Protein AF-A0A8C9ZZG0-F1 (afdb_monomer_lite)

Structure (mmCIF, N/CA/C/O backbone):
data_AF-A0A8C9ZZG0-F1
#
_entry.id   AF-A0A8C9ZZG0-F1
#
loop_
_atom_site.group_PDB
_atom_site.id
_atom_site.type_symbol
_atom_site.label_atom_id
_atom_site.label_alt_id
_atom_site.label_comp_id
_atom_site.label_asym_id
_atom_site.label_entity_id
_atom_site.label_seq_id
_atom_site.pdbx_PDB_ins_code
_atom_site.Cartn_x
_atom_site.Cartn_y
_atom_site.Cartn_z
_atom_site.occupancy
_atom_site.B_iso_or_equiv
_atom_site.auth_seq_id
_atom_site.auth_comp_id
_atom_site.auth_asym_id
_atom_site.auth_atom_id
_atom_site.pdbx_PDB_model_num
ATOM 1 N N . MET A 1 1 ? -4.599 16.535 10.130 1.00 63.44 1 MET A N 1
ATOM 2 C CA . MET A 1 1 ? -4.108 15.410 9.306 1.00 63.44 1 MET A CA 1
ATOM 3 C C . MET A 1 1 ? -4.195 14.112 10.086 1.00 63.44 1 MET A C 1
ATOM 5 O O . MET A 1 1 ? -5.016 13.303 9.689 1.00 63.44 1 MET A O 1
ATOM 9 N N . VAL A 1 2 ? -3.494 13.980 11.221 1.00 76.94 2 VAL A N 1
ATOM 10 C CA . VAL A 1 2 ? -3.569 12.803 12.119 1.00 76.94 2 VAL A CA 1
ATOM 11 C C . VAL A 1 2 ? -5.015 12.425 12.455 1.00 76.94 2 VAL A C 1
ATOM 13 O O . VAL A 1 2 ? -5.484 11.395 12.011 1.00 76.94 2 VAL A O 1
ATOM 16 N N . GLU A 1 3 ? -5.785 13.322 13.083 1.00 81.56 3 GLU A N 1
ATOM 17 C CA . GLU A 1 3 ? -7.168 13.015 13.499 1.00 81.56 3 GLU A CA 1
ATOM 18 C C . GLU A 1 3 ? -8.088 12.545 12.355 1.00 81.56 3 GLU A C 1
ATOM 20 O O . GLU A 1 3 ? -8.919 11.659 12.543 1.00 81.56 3 GLU A O 1
ATOM 25 N N . TRP A 1 4 ? -7.953 13.135 11.162 1.00 84.25 4 TRP A N 1
ATOM 26 C CA . TRP A 1 4 ? -8.734 12.718 9.995 1.00 84.25 4 TRP A CA 1
ATOM 27 C C . TRP A 1 4 ? -8.345 11.308 9.547 1.00 84.25 4 TRP A C 1
ATOM 29 O O . TRP A 1 4 ? -9.224 10.485 9.296 1.00 84.25 4 TRP A O 1
ATOM 39 N N . TRP A 1 5 ? -7.042 11.034 9.491 1.00 82.50 5 TRP A N 1
ATOM 40 C CA . TRP A 1 5 ? -6.493 9.743 9.100 1.00 82.50 5 TRP A CA 1
ATOM 41 C C . TRP A 1 5 ? -6.887 8.641 10.083 1.00 82.50 5 TRP A C 1
ATOM 43 O O . TRP A 1 5 ? -7.453 7.632 9.665 1.00 82.50 5 TRP A O 1
ATOM 53 N N . THR A 1 6 ? -6.714 8.884 11.387 1.00 83.38 6 THR A N 1
ATOM 54 C CA . THR A 1 6 ? -7.109 7.953 12.450 1.00 83.38 6 THR A CA 1
ATOM 55 C C . THR A 1 6 ? -8.595 7.601 12.341 1.00 83.38 6 THR A C 1
ATOM 57 O O . THR A 1 6 ? -8.949 6.428 12.252 1.00 83.38 6 THR A O 1
ATOM 60 N N . LYS A 1 7 ? -9.480 8.606 12.243 1.00 87.06 7 LYS A N 1
ATOM 61 C CA . LYS A 1 7 ? -10.935 8.383 12.149 1.00 87.06 7 LYS A CA 1
ATOM 62 C C . LYS A 1 7 ? -11.337 7.635 10.879 1.00 87.06 7 LYS A C 1
ATOM 64 O O . LYS A 1 7 ? -12.199 6.761 10.929 1.00 87.06 7 LYS A O 1
ATOM 69 N N . ALA A 1 8 ? -10.739 7.971 9.736 1.00 86.00 8 ALA A N 1
ATOM 70 C CA . ALA A 1 8 ? -11.020 7.283 8.479 1.00 86.00 8 ALA A CA 1
ATOM 71 C C . ALA A 1 8 ? -10.602 5.806 8.547 1.00 86.00 8 ALA A C 1
ATOM 73 O O . ALA A 1 8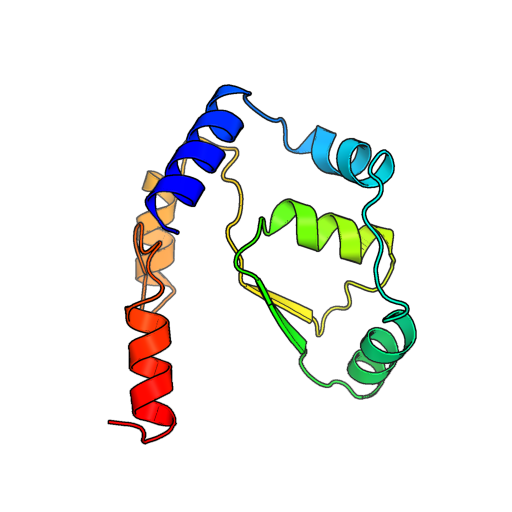 ? -11.369 4.929 8.153 1.00 86.00 8 ALA A O 1
ATOM 74 N N . HIS A 1 9 ? -9.424 5.520 9.103 1.00 84.62 9 HIS A N 1
ATOM 75 C CA . HIS A 1 9 ? -8.933 4.158 9.290 1.00 84.62 9 HIS A CA 1
ATOM 76 C C . HIS A 1 9 ? -9.773 3.349 10.278 1.00 84.62 9 HIS A C 1
ATOM 78 O O . HIS A 1 9 ? -10.117 2.207 9.978 1.00 84.62 9 HIS A O 1
ATOM 84 N N . GLU A 1 10 ? -10.177 3.932 11.406 1.00 86.31 10 GLU A N 1
ATOM 85 C CA . GLU A 1 10 ? -11.077 3.275 12.361 1.00 86.31 10 GLU A CA 1
ATOM 86 C C . GLU A 1 10 ? -12.394 2.854 11.699 1.00 86.31 10 GLU A C 1
ATOM 88 O O . GLU A 1 10 ? -12.861 1.731 11.898 1.00 86.31 10 GLU A O 1
ATOM 93 N N . LEU A 1 11 ? -12.971 3.719 10.859 1.00 89.19 11 LEU A N 1
ATOM 94 C CA . LEU A 1 11 ? -14.185 3.404 10.106 1.00 89.19 11 LEU A CA 1
ATOM 95 C C . LEU A 1 11 ? -13.972 2.257 9.110 1.00 89.19 11 LEU A C 1
ATOM 97 O O . LEU A 1 11 ? -14.843 1.393 9.003 1.00 89.19 11 LEU A O 1
ATOM 101 N N . LEU A 1 12 ? -12.832 2.216 8.412 1.00 85.94 12 LEU A N 1
ATOM 102 C CA . LEU A 1 12 ? -12.488 1.122 7.494 1.00 85.94 12 LEU A CA 1
ATOM 103 C C . LEU A 1 12 ? -12.333 -0.214 8.233 1.00 85.94 12 LEU A C 1
ATOM 105 O O . LEU A 1 12 ? -12.875 -1.225 7.784 1.00 85.94 12 LEU A O 1
ATOM 109 N N . VAL A 1 13 ? -11.667 -0.219 9.392 1.00 85.75 13 VAL A N 1
ATOM 110 C CA . VAL A 1 13 ? -11.513 -1.417 10.236 1.00 85.75 13 VAL A CA 1
ATOM 111 C C . VAL A 1 13 ? -12.876 -1.928 10.707 1.00 85.75 13 VAL A C 1
ATOM 113 O O . VAL A 1 13 ? -13.140 -3.130 10.652 1.00 85.75 13 VAL A O 1
ATOM 116 N N . GLN A 1 14 ? -13.788 -1.032 11.096 1.00 87.12 14 GLN A N 1
ATOM 117 C CA . GLN A 1 14 ? -15.152 -1.402 11.497 1.00 87.12 14 GLN A CA 1
ATOM 118 C C . GLN A 1 14 ? -15.941 -2.107 10.384 1.00 87.12 14 GLN A C 1
ATOM 120 O O . GLN A 1 14 ? -16.795 -2.939 10.692 1.00 87.12 14 GLN A O 1
ATOM 125 N N . GLN A 1 15 ? -15.646 -1.825 9.109 1.00 88.69 15 GLN A N 1
ATOM 126 C CA . GLN A 1 15 ? -16.295 -2.509 7.983 1.00 88.69 15 GLN A CA 1
ATOM 127 C C . GLN A 1 15 ? -15.803 -3.948 7.782 1.00 88.69 15 GLN A C 1
ATOM 129 O O . GLN A 1 15 ? -16.413 -4.682 7.007 1.00 88.69 15 GLN A O 1
ATOM 134 N N . LYS A 1 16 ? -14.727 -4.371 8.466 1.00 86.75 16 LYS A N 1
ATOM 135 C CA . LYS A 1 16 ? -14.139 -5.719 8.355 1.00 86.75 16 LYS A CA 1
ATOM 136 C C . LYS A 1 16 ? -13.883 -6.117 6.898 1.00 86.75 16 LYS A C 1
ATOM 138 O O . LYS A 1 16 ? -14.305 -7.182 6.439 1.00 86.75 16 LYS A O 1
ATOM 143 N N . ILE A 1 17 ? -13.219 -5.224 6.164 1.00 87.88 17 ILE A N 1
ATOM 144 C CA . ILE A 1 17 ? -12.877 -5.426 4.753 1.00 87.88 17 ILE A CA 1
ATOM 145 C C . ILE A 1 17 ? -12.071 -6.719 4.619 1.00 87.88 17 ILE A C 1
ATOM 147 O O . ILE A 1 17 ? -11.069 -6.915 5.304 1.00 87.88 17 ILE A O 1
ATOM 151 N N . ARG A 1 18 ? -12.508 -7.611 3.726 1.00 89.50 18 ARG A N 1
ATOM 152 C CA . ARG A 1 18 ? -11.803 -8.868 3.465 1.00 89.50 18 ARG A CA 1
ATOM 153 C C . ARG A 1 18 ? -10.749 -8.662 2.381 1.00 89.50 18 ARG A C 1
ATOM 155 O O . ARG A 1 18 ? -11.046 -8.089 1.333 1.00 89.50 18 ARG A O 1
ATOM 162 N N . LYS A 1 19 ? -9.537 -9.171 2.615 1.00 90.06 19 LYS A N 1
ATOM 163 C CA . LYS A 1 19 ? -8.398 -9.031 1.693 1.00 90.06 19 LYS A CA 1
ATOM 164 C C . LYS A 1 19 ? -8.682 -9.579 0.291 1.00 90.06 19 LYS A C 1
ATOM 166 O O . LYS A 1 19 ? -8.252 -8.997 -0.698 1.00 90.06 19 LYS A O 1
ATOM 171 N N . ASP A 1 20 ? -9.425 -10.679 0.202 1.00 91.81 20 ASP A N 1
ATOM 172 C CA . ASP A 1 20 ? -9.781 -11.335 -1.062 1.00 91.81 20 ASP A CA 1
ATOM 173 C C . ASP A 1 20 ? -10.693 -10.484 -1.959 1.00 91.81 20 ASP A C 1
ATOM 175 O O . ASP A 1 20 ? -10.770 -10.729 -3.159 1.00 91.81 20 ASP A O 1
ATOM 179 N N . LEU A 1 21 ? -11.354 -9.465 -1.403 1.00 93.31 21 LEU A N 1
ATOM 180 C CA . LEU A 1 21 ? -12.209 -8.554 -2.160 1.00 93.31 21 LEU A CA 1
ATOM 181 C C . LEU A 1 21 ? -11.450 -7.377 -2.781 1.00 93.31 21 LEU A C 1
ATOM 183 O O . LEU A 1 21 ? -12.006 -6.711 -3.651 1.00 93.31 21 LEU A O 1
ATOM 187 N N . LEU A 1 22 ? -10.208 -7.104 -2.366 1.00 93.81 22 LEU A N 1
ATOM 188 C CA . LEU A 1 22 ? -9.492 -5.896 -2.791 1.00 93.81 22 LEU A CA 1
ATOM 189 C C . LEU A 1 22 ? -9.295 -5.822 -4.306 1.00 93.81 22 LEU A C 1
ATOM 191 O O . LEU A 1 22 ? -9.507 -4.763 -4.889 1.00 93.81 22 LEU A O 1
ATOM 195 N N . ALA A 1 23 ? -8.957 -6.946 -4.942 1.00 95.62 23 ALA A N 1
ATOM 196 C CA . ALA A 1 23 ? -8.777 -7.006 -6.390 1.00 95.62 23 ALA A CA 1
ATOM 197 C C . ALA A 1 23 ? -10.055 -6.596 -7.138 1.00 95.62 23 ALA A C 1
ATOM 199 O O . ALA A 1 23 ? -10.011 -5.762 -8.040 1.00 95.62 23 ALA A O 1
ATOM 200 N N . MET A 1 24 ? -11.205 -7.124 -6.709 1.00 96.56 24 MET A N 1
ATOM 201 C CA . MET A 1 24 ? -12.509 -6.785 -7.282 1.00 96.56 24 MET A CA 1
ATOM 202 C C . MET A 1 24 ? -12.859 -5.310 -7.046 1.00 96.56 24 MET A C 1
ATOM 204 O O . MET A 1 24 ? -13.249 -4.622 -7.980 1.00 96.56 24 MET A O 1
ATOM 208 N N . VAL A 1 25 ? -12.659 -4.800 -5.826 1.00 94.19 25 VAL A N 1
ATOM 209 C CA . VAL A 1 25 ? -12.942 -3.394 -5.487 1.00 94.19 25 VAL A CA 1
ATOM 210 C C . VAL A 1 25 ? -12.101 -2.432 -6.325 1.00 94.19 25 VAL A C 1
ATOM 212 O O . VAL A 1 25 ? -12.617 -1.426 -6.802 1.00 94.19 25 VAL A O 1
ATOM 215 N N . VAL A 1 26 ? -10.816 -2.732 -6.526 1.00 95.69 26 VAL A N 1
ATOM 216 C CA . VAL A 1 26 ? -9.937 -1.919 -7.377 1.00 95.69 26 VAL A CA 1
ATOM 217 C C . VAL A 1 26 ? -10.396 -1.966 -8.831 1.00 95.69 26 VAL A C 1
ATOM 219 O O . VAL A 1 26 ? -10.485 -0.916 -9.465 1.00 95.69 26 VAL A O 1
ATOM 222 N N . GLN A 1 27 ? -10.751 -3.150 -9.329 1.00 95.19 27 GLN A N 1
ATOM 223 C CA . GLN A 1 27 ? -11.231 -3.336 -10.696 1.00 95.19 27 GLN A CA 1
ATOM 224 C C . GLN A 1 27 ? -12.538 -2.574 -10.978 1.00 95.19 27 GLN A C 1
ATOM 226 O O . GLN A 1 27 ? -12.730 -2.074 -12.083 1.00 95.19 27 GLN A O 1
ATOM 231 N N . GLU A 1 28 ? -13.437 -2.491 -9.995 1.00 96.00 28 GLU A N 1
ATOM 232 C CA . GLU A 1 28 ? -14.717 -1.773 -10.093 1.00 96.00 28 GLU A CA 1
ATOM 233 C C . GLU A 1 28 ? -14.595 -0.263 -9.820 1.00 96.00 28 GLU A C 1
ATOM 235 O O . GLU A 1 28 ? -15.578 0.468 -9.949 1.00 96.00 28 GLU A O 1
ATOM 240 N N . SER A 1 29 ? -13.410 0.220 -9.436 1.00 95.25 29 SER A N 1
ATOM 241 C CA . SER A 1 29 ? -13.172 1.630 -9.120 1.00 95.25 29 SER A CA 1
ATOM 242 C C . SER A 1 29 ? -12.759 2.461 -10.338 1.00 95.25 29 SER A C 1
ATOM 244 O O . SER A 1 29 ? -12.240 1.947 -11.324 1.00 95.25 29 SER A O 1
ATOM 246 N N . ASP A 1 30 ? -12.876 3.786 -10.217 1.00 93.50 30 ASP A N 1
ATOM 247 C CA . ASP A 1 30 ? -12.364 4.745 -11.207 1.00 93.50 30 ASP A CA 1
ATOM 248 C C . ASP A 1 30 ? -10.856 5.048 -11.036 1.00 93.50 30 ASP A C 1
ATOM 250 O O . ASP A 1 30 ? -10.353 6.072 -11.509 1.00 93.50 30 ASP A O 1
ATOM 254 N N . ALA A 1 31 ? -10.106 4.213 -10.306 1.00 90.56 31 ALA A N 1
ATOM 255 C CA . ALA A 1 31 ? -8.681 4.436 -10.082 1.00 90.56 31 ALA A CA 1
ATOM 256 C C . ALA A 1 31 ? -7.891 4.298 -11.396 1.00 90.56 31 ALA A C 1
ATOM 258 O O . ALA A 1 31 ? -7.942 3.275 -12.074 1.00 90.56 31 ALA A O 1
ATOM 259 N N . MET A 1 32 ? -7.110 5.325 -11.747 1.00 84.94 32 MET A N 1
ATOM 260 C CA . MET A 1 32 ? -6.337 5.352 -12.992 1.00 84.94 32 MET A CA 1
ATOM 261 C C . MET A 1 32 ? -4.909 5.854 -12.771 1.00 84.94 32 MET A C 1
ATOM 263 O O . MET A 1 32 ? -4.674 6.847 -12.077 1.00 84.94 32 MET A O 1
ATOM 267 N N . LEU A 1 33 ? -3.940 5.215 -13.435 1.00 88.56 33 LEU A N 1
ATOM 268 C CA . LEU A 1 33 ? -2.578 5.737 -13.540 1.00 88.56 33 LEU A CA 1
ATOM 269 C C . LEU A 1 33 ? -2.501 6.821 -14.619 1.00 88.56 33 LEU A C 1
ATOM 271 O O . LEU A 1 33 ? -3.045 6.683 -15.714 1.00 88.56 33 LEU A O 1
ATOM 275 N N . ARG A 1 34 ? -1.750 7.890 -14.347 1.00 87.56 34 ARG A N 1
ATOM 276 C CA . ARG A 1 34 ? -1.533 8.993 -15.298 1.00 87.56 34 ARG A CA 1
ATOM 277 C C . ARG A 1 34 ? -0.514 8.627 -16.380 1.00 87.56 34 ARG A C 1
ATOM 279 O O . ARG A 1 34 ? 0.597 9.138 -16.349 1.00 87.56 34 ARG A O 1
ATOM 286 N N . GLY A 1 35 ? -0.850 7.726 -17.303 1.00 82.06 35 GLY A N 1
ATOM 287 C CA . GLY A 1 35 ? 0.007 7.392 -18.455 1.00 82.06 35 GLY A CA 1
ATOM 288 C C . GLY A 1 35 ? 1.452 7.015 -18.091 1.00 82.06 35 GLY A C 1
ATOM 289 O O . GLY A 1 35 ? 2.365 7.255 -18.874 1.00 82.06 35 GLY A O 1
ATOM 290 N N . LEU A 1 36 ? 1.674 6.475 -16.886 1.00 87.00 36 LEU A N 1
ATOM 291 C CA . LEU A 1 36 ? 3.012 6.266 -16.323 1.00 87.00 36 LEU A CA 1
ATOM 292 C C . LEU A 1 36 ? 3.674 4.961 -16.779 1.00 87.00 36 LEU A C 1
ATOM 294 O O . LEU A 1 36 ? 4.823 4.739 -16.422 1.00 87.00 36 LEU A O 1
ATOM 298 N N . GLN A 1 37 ? 2.997 4.111 -17.558 1.00 90.88 37 GLN A N 1
ATOM 299 C CA . GLN A 1 37 ? 3.525 2.805 -17.987 1.00 90.88 37 GLN A CA 1
ATOM 300 C C . GLN A 1 37 ? 4.940 2.906 -18.568 1.00 90.88 37 GLN A C 1
ATOM 302 O O . GLN A 1 37 ? 5.845 2.247 -18.068 1.00 90.88 37 GLN A O 1
ATOM 307 N N . LEU A 1 38 ? 5.162 3.847 -19.493 1.00 93.44 38 LEU A N 1
ATOM 308 C CA . LEU A 1 38 ? 6.481 4.070 -20.091 1.00 93.44 38 LEU A CA 1
ATOM 309 C C . LEU A 1 38 ? 7.571 4.371 -19.047 1.00 93.44 38 LEU A C 1
ATOM 311 O O . LEU A 1 38 ? 8.699 3.919 -19.196 1.00 93.44 38 LEU A O 1
ATOM 315 N N . LEU A 1 39 ? 7.248 5.124 -17.990 1.00 94.56 39 LEU A N 1
ATOM 316 C CA . LEU A 1 39 ? 8.199 5.419 -16.917 1.00 94.56 39 LEU A CA 1
ATOM 317 C C . LEU A 1 39 ? 8.554 4.150 -16.133 1.00 94.56 39 LEU A C 1
ATOM 319 O O . LEU A 1 39 ? 9.731 3.903 -15.890 1.00 94.56 39 LEU A O 1
ATOM 323 N N . PHE A 1 40 ? 7.557 3.359 -15.733 1.00 96.94 40 PHE A N 1
ATOM 324 C CA . PHE A 1 40 ? 7.783 2.129 -14.970 1.00 96.94 40 PHE A CA 1
ATOM 325 C C . PHE A 1 40 ? 8.614 1.119 -15.761 1.00 96.94 40 PHE A C 1
ATOM 327 O O . PHE A 1 40 ? 9.588 0.585 -15.227 1.00 96.94 40 PHE A O 1
ATOM 334 N N . ASP A 1 41 ? 8.264 0.910 -17.030 1.00 96.06 41 ASP A N 1
ATOM 335 C CA . ASP A 1 41 ? 8.955 -0.0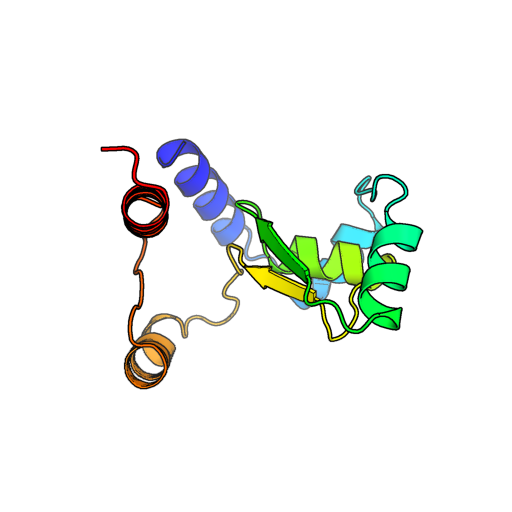30 -17.911 1.00 96.06 41 ASP A CA 1
ATOM 336 C C . ASP A 1 41 ? 10.402 0.407 -18.142 1.00 96.06 41 ASP A C 1
ATOM 338 O O . ASP A 1 41 ? 11.324 -0.381 -17.951 1.00 96.06 41 ASP A O 1
ATOM 342 N N . HIS A 1 42 ? 10.627 1.692 -18.426 1.00 97.69 42 HIS A N 1
ATOM 343 C CA . HIS A 1 42 ? 11.971 2.214 -18.651 1.00 97.69 42 HIS A CA 1
ATOM 344 C C . HIS A 1 42 ? 12.863 2.095 -17.405 1.00 97.69 42 HIS A C 1
ATOM 346 O O . HIS A 1 42 ? 14.020 1.685 -17.493 1.00 97.69 42 HIS A O 1
ATOM 352 N N . LEU A 1 43 ? 12.335 2.404 -16.216 1.00 98.00 43 LEU A N 1
ATOM 353 C CA . LEU A 1 43 ? 13.084 2.221 -14.969 1.00 98.00 43 LEU A CA 1
ATOM 354 C C . LEU A 1 43 ? 13.431 0.745 -14.737 1.00 98.00 43 LEU A C 1
ATOM 356 O O . LEU A 1 43 ? 14.537 0.444 -14.288 1.00 98.00 43 LEU A O 1
ATOM 360 N N . TYR A 1 44 ? 12.514 -0.171 -15.057 1.00 97.94 44 TYR A N 1
ATOM 361 C CA . TYR A 1 44 ? 12.751 -1.604 -14.922 1.00 97.94 44 TYR A CA 1
ATOM 362 C C . TYR A 1 44 ? 13.804 -2.123 -15.910 1.00 97.94 44 TYR A C 1
ATOM 364 O O . TYR A 1 44 ? 14.754 -2.783 -15.486 1.00 97.94 44 TYR A O 1
ATOM 372 N N . GLU A 1 45 ? 13.705 -1.762 -17.192 1.00 98.00 45 GLU A N 1
ATOM 373 C CA . GLU A 1 45 ? 14.667 -2.126 -18.246 1.00 98.00 45 GLU A CA 1
ATOM 374 C C . GLU A 1 45 ? 16.095 -1.687 -17.904 1.00 98.00 45 GLU A C 1
ATOM 376 O O . GLU A 1 45 ? 17.060 -2.415 -18.141 1.00 98.00 45 GLU A O 1
ATOM 381 N N . HIS A 1 46 ? 16.234 -0.516 -17.284 1.00 98.19 46 HIS A N 1
ATOM 382 C CA . HIS A 1 46 ? 17.521 0.026 -16.857 1.00 98.19 46 HIS A CA 1
ATOM 383 C C . HIS A 1 46 ? 17.946 -0.411 -15.449 1.00 98.19 46 HIS A C 1
ATOM 385 O O 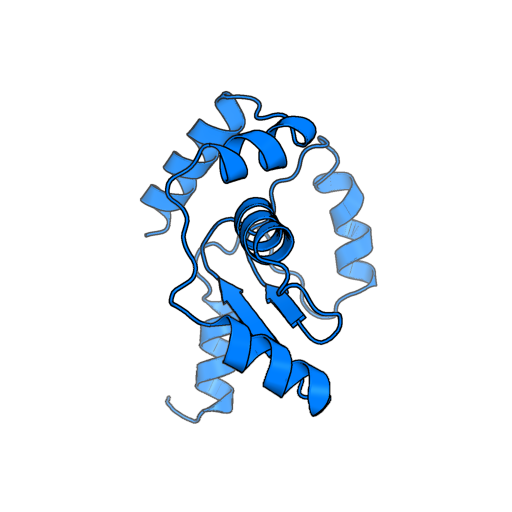. HIS A 1 46 ? 18.957 0.074 -14.940 1.00 98.19 46 HIS A O 1
ATOM 391 N N . SER A 1 47 ? 17.216 -1.339 -14.819 1.00 96.62 47 SER A N 1
ATOM 392 C CA . SER A 1 47 ? 17.490 -1.828 -13.460 1.00 96.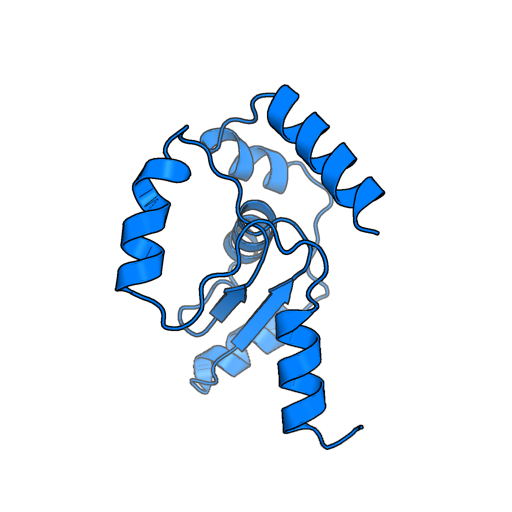62 47 SER A CA 1
ATOM 393 C C . SER A 1 47 ? 17.587 -0.702 -12.418 1.00 96.62 47 SER A C 1
ATOM 395 O O . SER A 1 47 ? 18.355 -0.794 -11.459 1.00 96.62 47 SER A O 1
ATOM 397 N N . ILE A 1 48 ? 16.814 0.375 -12.597 1.00 97.75 48 ILE A N 1
ATOM 398 C CA . ILE A 1 48 ? 16.775 1.525 -11.690 1.00 97.75 48 ILE A CA 1
ATOM 399 C C . ILE A 1 48 ? 15.782 1.225 -10.558 1.00 97.75 48 ILE A C 1
ATOM 401 O O . ILE A 1 48 ? 14.607 0.981 -10.839 1.00 97.75 48 ILE A O 1
ATOM 405 N N . PRO A 1 49 ? 16.197 1.262 -9.278 1.00 96.50 49 PRO A N 1
ATOM 406 C CA . PRO A 1 49 ? 15.274 1.107 -8.157 1.00 96.50 49 PRO A CA 1
ATOM 407 C C . PRO A 1 49 ? 14.228 2.228 -8.131 1.00 96.50 49 PRO A C 1
ATOM 409 O O . PRO A 1 49 ? 14.579 3.408 -8.175 1.00 96.50 49 PRO A O 1
ATOM 412 N N . LEU A 1 50 ? 12.950 1.866 -8.011 1.00 96.00 50 LEU A N 1
ATOM 413 C CA . LEU A 1 50 ? 11.848 2.814 -7.851 1.00 96.00 50 LEU A CA 1
ATOM 414 C C . LEU A 1 50 ? 11.234 2.657 -6.460 1.00 96.00 50 LEU A C 1
ATOM 416 O O . LEU A 1 50 ? 10.695 1.603 -6.136 1.00 96.00 50 LEU A O 1
ATOM 420 N N . LEU A 1 51 ? 11.274 3.718 -5.653 1.00 94.88 51 LEU A N 1
ATOM 421 C CA . LEU A 1 51 ? 10.569 3.784 -4.375 1.00 94.88 51 LEU A CA 1
ATOM 422 C C . LEU A 1 51 ? 9.302 4.631 -4.526 1.00 94.88 51 LEU A C 1
ATOM 424 O O . LEU A 1 51 ? 9.377 5.829 -4.794 1.00 94.88 51 LEU A O 1
ATOM 428 N N . ILE A 1 52 ? 8.141 4.018 -4.316 1.00 94.19 52 ILE A N 1
ATOM 429 C CA . ILE A 1 52 ? 6.862 4.713 -4.177 1.00 94.19 52 ILE A CA 1
ATOM 430 C C . ILE A 1 52 ? 6.613 4.922 -2.688 1.00 94.19 52 ILE A C 1
ATOM 432 O O . ILE A 1 52 ? 6.318 3.971 -1.967 1.00 94.19 52 ILE A O 1
ATOM 436 N N . PHE A 1 53 ? 6.712 6.167 -2.232 1.00 91.69 53 PHE A N 1
ATOM 437 C CA . PHE A 1 53 ? 6.405 6.533 -0.853 1.00 91.69 53 PHE A CA 1
ATOM 438 C C . PHE A 1 53 ? 5.029 7.208 -0.804 1.00 91.69 53 PHE A C 1
ATOM 440 O O . PHE A 1 53 ? 4.845 8.302 -1.337 1.00 91.69 53 PHE A O 1
ATOM 447 N N . SER A 1 54 ? 4.045 6.527 -0.218 1.00 90.88 54 SER A N 1
ATOM 448 C CA . SER A 1 54 ? 2.639 6.929 -0.230 1.00 90.88 54 SER A CA 1
ATOM 449 C C . SER A 1 54 ? 2.067 6.996 1.181 1.00 90.88 54 SER A C 1
ATOM 451 O O . SER A 1 54 ? 2.089 6.010 1.909 1.00 90.88 54 SER A O 1
ATOM 453 N N . ALA A 1 55 ? 1.450 8.124 1.531 1.00 86.69 55 ALA A N 1
ATOM 454 C CA . ALA A 1 55 ? 0.650 8.250 2.750 1.00 86.69 55 ALA A CA 1
ATOM 455 C C . ALA A 1 55 ? -0.748 7.606 2.628 1.00 86.69 55 ALA A C 1
ATOM 457 O O . ALA A 1 55 ? -1.543 7.720 3.551 1.00 86.69 55 ALA A O 1
ATOM 458 N N . GLY A 1 56 ? -1.068 6.972 1.493 1.00 89.81 56 GLY A N 1
ATOM 459 C CA . GLY A 1 56 ? -2.323 6.255 1.267 1.00 89.81 56 GLY A CA 1
ATOM 460 C C . GLY A 1 56 ? -2.347 4.856 1.894 1.00 89.81 56 GLY A C 1
ATOM 461 O O . GLY A 1 56 ? -1.657 4.593 2.879 1.00 89.81 56 GLY A O 1
ATOM 462 N N . ILE A 1 57 ? -3.143 3.964 1.294 1.00 91.94 57 ILE A N 1
ATOM 463 C CA . ILE A 1 57 ? -3.241 2.551 1.680 1.00 91.94 57 ILE A CA 1
ATOM 464 C C . ILE A 1 57 ? -2.409 1.699 0.713 1.00 91.94 57 ILE A C 1
ATOM 466 O O . ILE A 1 57 ? -2.680 1.680 -0.491 1.00 91.94 57 ILE A O 1
ATOM 470 N N . GLY A 1 58 ? -1.419 0.988 1.250 1.00 93.69 58 GLY A N 1
ATOM 471 C CA . GLY A 1 58 ? -0.442 0.194 0.505 1.00 93.69 58 GLY A CA 1
ATOM 472 C C . GLY A 1 58 ? -1.069 -0.936 -0.301 1.00 93.69 58 GLY A C 1
ATOM 473 O O . GLY A 1 58 ? -0.820 -1.017 -1.499 1.00 93.69 58 GLY A O 1
ATOM 474 N N . ASP A 1 59 ? -1.938 -1.748 0.308 1.00 94.19 59 ASP A N 1
ATOM 475 C CA . ASP A 1 59 ? -2.586 -2.885 -0.365 1.00 94.19 59 ASP A CA 1
ATOM 476 C C . ASP A 1 59 ? -3.398 -2.452 -1.593 1.00 94.19 59 ASP A C 1
ATOM 478 O O . ASP A 1 59 ? -3.360 -3.107 -2.631 1.00 94.19 59 ASP A O 1
ATOM 482 N N . ILE A 1 60 ? -4.093 -1.313 -1.495 1.00 95.25 60 ILE A N 1
ATOM 483 C CA . ILE A 1 60 ? -4.867 -0.743 -2.605 1.00 95.25 60 ILE A CA 1
ATOM 484 C C . ILE A 1 60 ? -3.935 -0.223 -3.697 1.00 95.25 60 ILE A C 1
ATOM 486 O O . ILE A 1 60 ? -4.150 -0.501 -4.874 1.00 95.25 60 ILE A O 1
ATOM 490 N N . LEU A 1 61 ? -2.893 0.526 -3.321 1.00 96.25 61 LEU A N 1
ATOM 491 C CA . LEU A 1 61 ? -1.924 1.063 -4.274 1.00 96.25 61 LEU A CA 1
ATOM 492 C C . LEU A 1 61 ? -1.246 -0.060 -5.053 1.00 96.25 61 LEU A C 1
ATOM 494 O O . LEU A 1 61 ? -1.187 0.010 -6.279 1.00 96.25 61 LEU A O 1
ATOM 498 N N . GLU A 1 62 ? -0.750 -1.077 -4.348 1.00 96.06 62 GLU A N 1
ATOM 499 C CA . GLU A 1 62 ? -0.104 -2.241 -4.948 1.00 96.06 62 GLU A CA 1
ATOM 500 C C . GLU A 1 62 ? -1.032 -2.965 -5.914 1.00 96.06 62 GLU A C 1
ATOM 502 O O . GLU A 1 62 ? -0.605 -3.324 -7.008 1.00 96.06 62 GLU A O 1
ATOM 507 N N . GLU A 1 63 ? -2.297 -3.148 -5.543 1.00 96.62 63 GLU A N 1
ATOM 508 C CA . GLU A 1 63 ? -3.277 -3.797 -6.405 1.00 96.62 63 GLU A CA 1
ATOM 509 C C . GLU A 1 63 ? -3.574 -2.964 -7.663 1.00 96.62 63 GLU A C 1
ATOM 511 O O . GLU A 1 63 ? -3.595 -3.513 -8.763 1.00 96.62 63 GLU A O 1
ATOM 516 N N . VAL A 1 64 ? -3.675 -1.633 -7.549 1.00 96.06 64 VAL A N 1
ATOM 517 C CA . VAL A 1 64 ? -3.825 -0.728 -8.706 1.00 96.06 64 VAL A CA 1
ATOM 518 C C . VAL A 1 64 ? -2.652 -0.872 -9.680 1.00 96.06 64 VAL A C 1
ATOM 520 O O . VAL A 1 64 ? -2.859 -1.068 -10.879 1.00 96.06 64 VAL A O 1
ATOM 523 N N . ILE A 1 65 ? -1.406 -0.798 -9.198 1.00 96.06 65 ILE A N 1
ATOM 524 C CA . ILE A 1 65 ? -0.226 -0.904 -10.077 1.00 96.06 65 ILE A CA 1
ATOM 525 C C . ILE A 1 65 ? -0.007 -2.331 -10.598 1.00 96.06 65 ILE A C 1
ATOM 527 O O . ILE A 1 65 ? 0.556 -2.507 -11.682 1.00 96.06 65 ILE A O 1
ATOM 531 N N . ARG A 1 66 ? -0.484 -3.350 -9.872 1.00 96.19 66 ARG A N 1
ATOM 532 C CA . ARG A 1 66 ? -0.479 -4.752 -10.304 1.00 96.19 66 ARG A CA 1
ATOM 533 C C . ARG A 1 66 ? -1.455 -4.976 -11.452 1.00 96.19 66 ARG A C 1
ATOM 535 O O . ARG A 1 66 ? -1.043 -5.509 -12.479 1.00 96.19 66 ARG A O 1
ATOM 542 N N . GLN A 1 67 ? -2.703 -4.528 -11.316 1.00 95.12 67 GLN A N 1
ATOM 543 C CA . GLN A 1 67 ? -3.716 -4.630 -12.374 1.00 95.12 67 GLN A CA 1
ATOM 544 C C . GLN A 1 67 ? -3.348 -3.799 -13.608 1.00 95.12 67 GLN A C 1
ATOM 546 O O . GLN A 1 67 ? -3.629 -4.206 -14.732 1.00 95.12 67 GLN A O 1
ATOM 551 N N . ALA A 1 68 ? -2.644 -2.680 -13.421 1.00 94.19 68 ALA A N 1
ATOM 552 C CA . ALA A 1 68 ? -2.098 -1.882 -14.516 1.00 94.19 68 ALA A CA 1
ATOM 553 C C . ALA A 1 68 ? -0.861 -2.500 -15.205 1.00 94.19 68 ALA A C 1
ATOM 555 O O . ALA A 1 68 ? -0.396 -1.946 -16.205 1.00 94.19 68 ALA A O 1
ATOM 556 N N . GLY A 1 69 ? -0.324 -3.612 -14.688 1.00 95.19 69 GLY A N 1
ATOM 557 C CA . GLY A 1 69 ? 0.801 -4.342 -15.278 1.00 95.19 69 GLY A CA 1
ATOM 558 C C . GLY A 1 69 ? 2.177 -3.710 -15.057 1.00 95.19 69 GLY A C 1
ATOM 559 O O . GLY A 1 69 ? 3.114 -4.064 -15.763 1.00 95.19 69 GLY A O 1
ATOM 560 N N . VAL A 1 70 ? 2.314 -2.787 -14.098 1.00 96.25 70 VAL A N 1
ATOM 561 C CA . VAL A 1 70 ? 3.550 -2.006 -13.884 1.00 96.25 70 VAL A CA 1
ATOM 562 C C . VAL A 1 70 ? 4.246 -2.304 -12.556 1.00 96.25 70 VAL A C 1
ATOM 564 O O . VAL A 1 70 ? 5.214 -1.636 -12.191 1.00 96.25 70 VAL A O 1
ATOM 567 N N . PHE A 1 71 ? 3.766 -3.296 -11.800 1.00 96.75 71 PHE A N 1
ATOM 568 C CA . PHE A 1 71 ? 4.379 -3.673 -10.527 1.00 96.75 71 PHE A CA 1
ATOM 569 C C . PHE A 1 71 ? 5.600 -4.588 -10.724 1.00 96.75 71 PHE A C 1
ATOM 571 O O . PHE A 1 71 ? 5.577 -5.782 -10.421 1.00 96.75 71 PHE A O 1
ATOM 578 N N . HIS A 1 72 ? 6.670 -4.002 -11.253 1.00 97.44 72 HIS A N 1
ATOM 579 C CA . HIS A 1 72 ? 7.924 -4.685 -11.564 1.00 97.44 72 HIS A CA 1
ATOM 580 C C . HIS A 1 72 ? 8.771 -4.981 -10.307 1.00 97.44 72 HIS A C 1
ATOM 582 O O . HIS A 1 72 ? 8.646 -4.284 -9.298 1.00 97.44 72 HIS A O 1
ATOM 588 N N . PRO A 1 73 ? 9.696 -5.964 -10.344 1.00 97.38 73 PRO A N 1
ATOM 589 C CA . PRO A 1 73 ? 10.551 -6.315 -9.200 1.00 97.38 73 PRO A CA 1
ATOM 590 C C . PRO A 1 73 ? 11.444 -5.190 -8.643 1.00 97.38 73 PRO A C 1
ATOM 592 O O . PRO A 1 73 ? 11.857 -5.259 -7.484 1.00 97.38 73 PRO A O 1
ATOM 595 N N . ASN A 1 74 ? 11.768 -4.170 -9.448 1.00 97.44 74 ASN A N 1
ATOM 596 C CA . ASN A 1 74 ? 12.544 -2.995 -9.025 1.00 97.44 74 ASN A CA 1
ATOM 597 C C . ASN A 1 74 ? 11.711 -1.969 -8.237 1.00 97.44 74 ASN A C 1
ATOM 599 O O . ASN A 1 74 ? 12.278 -1.006 -7.718 1.00 97.44 74 ASN A O 1
ATOM 603 N N . VAL A 1 75 ? 10.390 -2.152 -8.156 1.00 96.81 75 VAL A N 1
ATOM 604 C CA . VAL A 1 75 ? 9.482 -1.260 -7.436 1.00 96.81 75 VAL A CA 1
ATOM 605 C C . VAL A 1 75 ? 9.380 -1.693 -5.976 1.00 96.81 75 VAL A C 1
ATOM 607 O O . VAL A 1 75 ? 9.084 -2.846 -5.657 1.00 96.81 75 VAL A O 1
ATOM 610 N N . LYS A 1 76 ? 9.596 -0.745 -5.067 1.00 94.25 76 LYS A N 1
ATOM 611 C CA . LYS A 1 76 ? 9.313 -0.870 -3.638 1.00 94.25 76 LYS A CA 1
ATOM 612 C C . LYS A 1 76 ? 8.253 0.141 -3.249 1.00 94.25 76 LYS A C 1
ATOM 614 O O . LYS A 1 76 ? 8.328 1.300 -3.645 1.00 94.25 76 LYS A O 1
ATOM 619 N N . VAL A 1 77 ? 7.275 -0.304 -2.472 1.00 93.56 77 VAL A N 1
ATOM 620 C CA . VAL A 1 77 ? 6.206 0.544 -1.949 1.00 93.56 77 VAL A CA 1
ATOM 621 C C . VAL A 1 77 ? 6.418 0.698 -0.449 1.00 93.56 77 VAL A C 1
ATOM 623 O O . VAL A 1 77 ? 6.663 -0.275 0.260 1.00 93.56 77 VAL A O 1
ATOM 626 N N . PHE A 1 78 ? 6.360 1.939 0.023 1.00 89.25 78 PHE A N 1
ATOM 627 C CA . PHE A 1 78 ? 6.335 2.275 1.439 1.00 89.25 78 PHE A CA 1
ATOM 628 C C . PHE A 1 78 ? 5.044 3.042 1.704 1.00 89.25 78 PHE A C 1
ATOM 630 O O . PHE A 1 78 ? 4.828 4.119 1.141 1.00 89.25 78 PHE A O 1
ATOM 637 N N . SER A 1 79 ? 4.139 2.443 2.475 1.00 90.00 79 SER A N 1
ATOM 638 C CA . SER A 1 79 ? 2.796 2.973 2.703 1.00 90.00 79 SER A CA 1
ATOM 639 C C . SER A 1 79 ? 2.148 2.360 3.946 1.00 90.00 79 SER A C 1
ATOM 641 O O . SER A 1 79 ? 2.768 1.547 4.630 1.00 90.00 79 SER A O 1
ATOM 643 N N . ASN A 1 80 ? 0.905 2.744 4.242 1.00 86.88 80 ASN A N 1
ATOM 644 C CA . ASN A 1 80 ? 0.136 2.161 5.336 1.00 86.88 80 ASN A CA 1
ATOM 645 C C . ASN A 1 80 ? -0.532 0.872 4.850 1.00 86.88 80 ASN A C 1
ATOM 647 O O . ASN A 1 80 ? -1.466 0.929 4.051 1.00 86.88 80 ASN A O 1
ATOM 651 N N . TYR A 1 81 ? -0.050 -0.280 5.303 1.00 86.75 81 TYR A N 1
ATOM 652 C CA . TYR A 1 81 ? -0.629 -1.573 4.940 1.00 86.75 81 TYR A CA 1
ATOM 653 C C . TYR A 1 81 ? -1.740 -1.969 5.910 1.00 86.75 81 TYR A C 1
ATOM 655 O O . TYR A 1 81 ? -1.645 -1.738 7.116 1.00 86.75 81 TYR A O 1
ATOM 663 N N . MET A 1 82 ? -2.804 -2.551 5.366 1.00 87.69 82 MET A N 1
ATOM 664 C CA . MET A 1 82 ? -3.891 -3.135 6.134 1.00 87.69 82 MET A CA 1
ATOM 665 C C . MET A 1 82 ? -3.392 -4.411 6.812 1.00 87.69 82 MET A C 1
ATOM 667 O O . MET A 1 82 ? -2.828 -5.286 6.149 1.00 87.69 82 MET A O 1
ATOM 671 N N . ASP A 1 83 ? -3.647 -4.542 8.114 1.00 85.56 83 ASP A N 1
ATOM 672 C CA . ASP A 1 83 ? -3.506 -5.833 8.779 1.00 85.56 83 ASP A CA 1
ATOM 673 C C . ASP A 1 83 ? -4.848 -6.571 8.786 1.00 85.56 83 ASP A C 1
ATOM 675 O O . ASP A 1 83 ? -5.876 -6.019 9.184 1.00 85.56 83 ASP A O 1
ATOM 679 N N . PHE A 1 84 ? -4.837 -7.808 8.297 1.00 83.06 84 PHE A N 1
ATOM 680 C CA . PHE A 1 84 ? -6.030 -8.646 8.133 1.00 83.06 84 PHE A CA 1
ATOM 681 C C . PHE A 1 84 ? -6.087 -9.795 9.131 1.00 83.06 84 PHE A C 1
ATOM 683 O O . PHE A 1 84 ? -7.108 -10.477 9.225 1.00 83.06 84 PHE A O 1
ATOM 690 N N . ASP A 1 85 ? -5.001 -10.021 9.856 1.00 73.62 85 ASP A N 1
ATOM 691 C CA . ASP A 1 85 ? -4.955 -10.939 10.973 1.00 73.62 85 ASP A CA 1
ATOM 692 C C . ASP A 1 85 ? -4.745 -10.128 12.254 1.00 73.62 85 ASP A C 1
ATOM 694 O O . ASP A 1 85 ? -4.077 -9.100 12.275 1.00 73.62 85 ASP A O 1
ATOM 698 N N . GLU A 1 86 ? -5.358 -10.552 13.357 1.00 64.06 86 GLU A N 1
ATOM 699 C CA . GLU A 1 86 ? -5.228 -9.877 14.658 1.00 64.06 86 GLU A CA 1
ATOM 700 C C . GLU A 1 86 ? -3.826 -10.100 15.283 1.00 64.06 86 GLU A C 1
ATOM 702 O O . GLU A 1 86 ? -3.674 -10.125 16.501 1.00 64.06 86 GLU A O 1
ATOM 707 N N . SER A 1 87 ? -2.787 -10.277 14.455 1.00 65.25 87 SER A N 1
ATOM 708 C CA . SER A 1 87 ? -1.435 -10.688 14.845 1.00 65.25 87 SER A CA 1
ATOM 709 C C . SER A 1 87 ? -0.422 -9.539 14.894 1.00 65.25 87 SER A C 1
ATOM 711 O O . SER A 1 87 ? 0.768 -9.784 15.098 1.00 65.25 87 SER A O 1
ATOM 713 N N . VAL A 1 88 ? -0.861 -8.278 14.760 1.00 65.19 88 VAL A N 1
ATOM 714 C CA . VAL A 1 88 ? 0.012 -7.085 14.832 1.00 65.19 88 VAL A CA 1
ATOM 715 C C . VAL A 1 88 ? 0.982 -7.166 16.020 1.00 65.19 88 VAL A C 1
ATOM 717 O O . VAL A 1 88 ? 2.186 -6.946 15.869 1.00 65.19 88 VAL A O 1
ATOM 720 N N . GLU A 1 89 ? 0.474 -7.517 17.206 1.00 67.44 89 GLU A N 1
ATOM 721 C CA . GLU A 1 89 ? 1.293 -7.617 18.420 1.00 67.44 89 GLU A CA 1
ATOM 722 C C . GLU A 1 89 ? 2.262 -8.807 18.389 1.00 67.44 89 GLU A C 1
ATOM 724 O O . GLU A 1 89 ? 3.361 -8.722 18.935 1.00 67.44 89 GLU A O 1
ATOM 729 N N . GLU A 1 90 ? 1.911 -9.891 17.696 1.00 68.69 90 GLU A N 1
ATOM 730 C CA . GLU A 1 90 ? 2.774 -11.065 17.528 1.00 68.69 90 GLU A CA 1
ATOM 731 C C . GLU A 1 90 ? 3.934 -10.777 16.559 1.00 68.69 90 GLU A C 1
ATOM 733 O O . GLU A 1 90 ? 5.050 -11.265 16.749 1.00 68.69 90 GLU A O 1
ATOM 738 N N . ARG A 1 91 ? 3.714 -9.923 15.549 1.00 72.44 91 ARG A N 1
ATOM 739 C CA . ARG A 1 91 ? 4.733 -9.536 14.555 1.00 72.44 91 ARG A CA 1
ATOM 740 C C . ARG A 1 91 ? 5.700 -8.469 15.042 1.00 72.44 91 ARG A C 1
ATOM 742 O O . ARG A 1 91 ? 6.806 -8.355 14.512 1.00 72.44 91 ARG A O 1
ATOM 749 N N . LYS A 1 92 ? 5.314 -7.702 16.061 1.00 78.56 92 LYS A N 1
ATOM 750 C CA . LYS A 1 92 ? 6.115 -6.610 16.622 1.00 78.56 92 LYS A CA 1
ATOM 751 C C . LYS A 1 92 ? 7.539 -7.042 16.973 1.00 78.56 92 LYS A C 1
ATOM 753 O O . LYS A 1 92 ? 8.480 -6.323 16.646 1.00 78.56 92 LYS A O 1
ATOM 758 N N . GLN A 1 93 ? 7.702 -8.212 17.593 1.00 80.69 93 GLN A N 1
ATOM 759 C CA . GLN A 1 93 ? 9.027 -8.711 17.966 1.00 80.69 93 GLN A CA 1
ATOM 760 C C . GLN A 1 93 ? 9.887 -9.011 16.731 1.00 80.69 93 GLN A C 1
ATOM 762 O O . GLN A 1 93 ? 11.034 -8.589 16.677 1.00 80.69 93 GLN A O 1
ATOM 767 N N . SER A 1 94 ? 9.311 -9.628 15.695 1.00 81.75 94 SER A N 1
ATOM 768 C CA . SER A 1 94 ? 10.027 -9.895 14.442 1.00 81.75 94 SER A CA 1
ATOM 769 C C . SER A 1 94 ? 10.511 -8.613 13.764 1.00 81.75 94 SER A C 1
ATOM 771 O O . SER A 1 94 ? 11.594 -8.615 13.179 1.00 81.75 94 SER A O 1
ATOM 773 N N . TYR A 1 95 ? 9.732 -7.527 13.821 1.00 81.75 95 TYR A N 1
ATOM 774 C CA . TYR A 1 95 ? 10.160 -6.233 13.289 1.00 81.75 95 TYR A CA 1
ATOM 775 C C . TYR A 1 95 ? 11.313 -5.641 14.103 1.00 81.75 95 TYR A C 1
ATOM 777 O O . TYR A 1 95 ? 12.289 -5.188 13.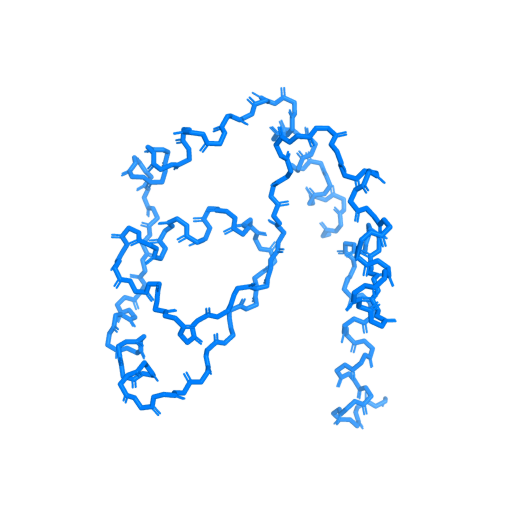515 1.00 81.75 95 TYR A O 1
ATOM 785 N N . LEU A 1 96 ? 11.234 -5.691 15.435 1.00 83.94 96 LEU A N 1
ATOM 786 C CA . LEU A 1 96 ? 12.312 -5.219 16.311 1.00 83.94 96 LEU A CA 1
ATOM 787 C C . LEU A 1 96 ? 13.612 -6.009 16.119 1.00 83.94 96 LEU A C 1
ATOM 789 O O . LEU A 1 96 ? 14.689 -5.431 16.209 1.00 83.94 96 LEU A O 1
ATOM 793 N N . ASP A 1 97 ? 13.515 -7.303 15.820 1.00 87.38 97 ASP A N 1
ATOM 794 C CA . ASP A 1 97 ? 14.682 -8.154 15.571 1.00 87.38 97 ASP A CA 1
ATOM 795 C C . ASP A 1 97 ? 15.294 -7.929 14.174 1.00 87.38 97 ASP A C 1
ATOM 797 O O . ASP A 1 97 ? 16.470 -8.220 13.960 1.00 87.38 97 ASP A O 1
ATOM 801 N N . SER A 1 98 ? 14.503 -7.438 13.209 1.00 84.31 98 SER A N 1
ATOM 802 C CA . SER A 1 98 ? 14.903 -7.335 11.794 1.00 84.31 98 SER A CA 1
ATOM 803 C C . SER A 1 98 ? 15.304 -5.928 11.350 1.00 84.31 98 SER A C 1
ATOM 805 O O . SER A 1 98 ? 15.972 -5.788 10.325 1.00 84.31 98 SER A O 1
ATOM 807 N N . TYR A 1 99 ? 14.875 -4.890 12.069 1.00 81.06 99 TYR A N 1
ATOM 808 C CA . TYR A 1 99 ? 15.065 -3.496 11.678 1.00 81.06 99 TYR A CA 1
ATOM 809 C C . TYR A 1 99 ? 15.658 -2.685 12.829 1.00 81.06 99 TYR A C 1
ATOM 811 O O . TYR A 1 99 ? 15.163 -2.733 13.951 1.00 81.06 99 TYR A O 1
ATOM 819 N N . ASP A 1 100 ? 16.664 -1.862 12.526 1.00 84.62 100 ASP A N 1
ATOM 820 C CA . ASP A 1 100 ? 17.296 -0.974 13.514 1.00 84.62 100 ASP A CA 1
ATOM 821 C C . ASP A 1 100 ? 16.328 0.090 14.060 1.00 84.62 100 ASP A C 1
ATOM 823 O O . ASP A 1 100 ? 16.496 0.596 15.170 1.00 84.62 100 ASP A O 1
ATOM 827 N N . ILE A 1 101 ? 15.314 0.455 13.266 1.00 79.19 101 ILE A N 1
ATOM 828 C CA . ILE A 1 101 ? 14.307 1.459 13.610 1.00 79.19 101 ILE A CA 1
ATOM 829 C C . ILE A 1 101 ? 12.920 0.892 13.309 1.00 79.19 101 ILE A C 1
ATOM 831 O O . ILE A 1 101 ? 12.603 0.568 12.166 1.00 79.19 101 ILE A O 1
ATOM 835 N N . VAL A 1 102 ? 12.073 0.837 14.339 1.00 77.62 102 VAL A N 1
ATOM 836 C CA . VAL A 1 102 ? 10.662 0.443 14.244 1.00 77.62 102 VAL A CA 1
ATOM 837 C C . VAL A 1 102 ? 9.805 1.579 14.791 1.00 77.62 102 VAL A C 1
ATOM 839 O O . VAL A 1 102 ? 9.906 1.934 15.965 1.00 77.62 102 VAL A O 1
ATOM 842 N N . LEU A 1 103 ? 8.954 2.153 13.940 1.00 73.88 103 LEU A N 1
ATOM 843 C CA . LEU A 1 103 ? 8.024 3.216 14.316 1.00 73.88 103 LEU A CA 1
ATOM 844 C C . LEU A 1 103 ? 6.669 2.602 14.674 1.00 73.88 103 LEU A C 1
ATOM 846 O O . LEU A 1 103 ? 6.061 1.906 13.863 1.00 73.88 103 LEU A O 1
ATOM 850 N N . LEU A 1 104 ? 6.191 2.850 15.893 1.00 71.12 104 LEU A N 1
ATOM 851 C CA . LEU A 1 104 ? 4.909 2.336 16.374 1.00 71.12 104 LEU A CA 1
ATOM 852 C C . LEU A 1 104 ? 3.901 3.474 16.438 1.00 71.12 104 LEU A C 1
ATOM 854 O O . LEU A 1 104 ? 4.085 4.404 17.220 1.00 71.12 104 LEU A O 1
ATOM 858 N N . LYS A 1 105 ? 2.819 3.367 15.660 1.00 65.94 105 LYS A N 1
ATOM 859 C CA . LYS A 1 105 ? 1.730 4.361 15.631 1.00 65.94 105 LYS A CA 1
ATOM 860 C C . LYS A 1 105 ? 2.226 5.794 15.355 1.00 65.94 105 LYS A C 1
ATOM 862 O O . LYS A 1 105 ? 1.634 6.758 15.831 1.00 65.94 105 LYS A O 1
ATOM 867 N N . ASP A 1 106 ? 3.313 5.928 14.593 1.00 67.62 106 ASP A N 1
ATOM 868 C CA . ASP A 1 106 ? 3.817 7.221 14.126 1.00 67.62 106 ASP A CA 1
ATOM 869 C C . ASP A 1 106 ? 3.034 7.642 12.875 1.00 67.62 106 ASP A C 1
ATOM 871 O O . ASP A 1 106 ? 3.435 7.405 11.737 1.00 67.62 106 ASP A O 1
ATOM 875 N N . GLU A 1 107 ? 1.866 8.235 13.106 1.00 66.94 107 GLU A N 1
ATOM 876 C CA . GLU A 1 107 ? 1.045 8.851 12.058 1.00 66.94 107 GLU A CA 1
ATOM 877 C C . GLU A 1 107 ? 1.544 10.260 11.677 1.00 66.94 107 GLU A C 1
ATOM 879 O O . GLU A 1 107 ? 0.982 10.898 10.784 1.00 66.94 107 GLU A O 1
ATOM 884 N N . THR A 1 108 ? 2.566 10.785 12.367 1.00 70.06 108 THR A N 1
ATOM 885 C CA . THR A 1 108 ? 3.033 12.172 12.227 1.00 70.06 108 THR A CA 1
ATOM 886 C C . THR A 1 108 ? 4.177 12.306 11.224 1.00 70.06 108 THR A C 1
ATOM 888 O O . THR A 1 108 ? 4.426 13.413 10.737 1.00 70.06 108 THR A O 1
ATOM 891 N N . LEU A 1 109 ? 4.842 11.195 10.876 1.00 72.00 109 LEU A N 1
ATOM 892 C CA . LEU A 1 109 ? 6.081 11.166 10.093 1.00 72.00 109 LEU A CA 1
ATOM 893 C C . LEU A 1 109 ? 7.183 12.028 10.727 1.00 72.00 109 LEU A C 1
ATOM 895 O O . LEU A 1 109 ? 8.104 12.456 10.029 1.00 72.00 109 LEU A O 1
ATOM 899 N N . GLU A 1 110 ? 7.120 12.301 12.031 1.00 75.00 110 GLU A N 1
ATOM 900 C CA . GLU A 1 110 ? 8.090 13.173 12.699 1.00 75.00 110 GLU A CA 1
ATOM 901 C C . GLU A 1 110 ? 9.505 12.611 12.599 1.00 75.00 110 GLU A C 1
ATOM 903 O O . GLU A 1 110 ? 10.431 13.353 12.272 1.00 75.00 110 GLU A O 1
ATOM 908 N N . VAL A 1 111 ? 9.676 11.300 12.794 1.00 74.19 111 VAL A N 1
ATOM 909 C CA . VAL A 1 111 ? 10.996 10.666 12.707 1.00 74.19 111 VAL A CA 1
ATOM 910 C C . VAL A 1 111 ? 11.532 10.667 11.266 1.00 74.19 111 VAL A C 1
ATOM 912 O O . VAL A 1 111 ? 12.645 11.161 11.066 1.00 74.19 111 VAL A O 1
ATOM 915 N N . PRO A 1 112 ? 10.783 10.212 10.236 1.00 71.44 112 PRO A N 1
ATOM 916 C CA . PRO A 1 112 ? 11.208 10.355 8.842 1.00 71.44 112 PRO A CA 1
ATOM 917 C C . PRO A 1 112 ? 11.536 11.800 8.445 1.00 71.44 112 PRO A C 1
ATOM 919 O O . PRO A 1 112 ? 12.563 12.044 7.811 1.00 71.44 112 PRO A O 1
ATOM 922 N N . ASN A 1 113 ? 10.709 12.771 8.844 1.00 74.94 113 ASN A N 1
ATOM 923 C CA . ASN A 1 113 ? 10.935 14.182 8.538 1.00 74.94 113 ASN A CA 1
ATOM 924 C C . ASN A 1 113 ? 12.196 14.715 9.228 1.00 74.94 113 ASN A C 1
ATOM 926 O O . ASN A 1 113 ? 12.983 15.407 8.588 1.00 74.94 113 ASN A O 1
ATOM 930 N N . ALA A 1 114 ? 12.436 14.356 10.490 1.00 81.06 114 ALA A N 1
ATOM 931 C CA . ALA A 1 114 ? 13.648 14.733 11.212 1.00 81.06 114 ALA A CA 1
ATOM 932 C C . ALA A 1 114 ? 14.912 14.149 10.561 1.00 81.06 114 ALA A C 1
ATOM 934 O O . ALA A 1 114 ? 15.908 14.857 10.413 1.00 81.06 114 ALA A O 1
ATOM 935 N N . ILE A 1 115 ? 14.863 12.890 10.110 1.00 80.06 115 ILE A N 1
ATOM 936 C CA . ILE A 1 115 ? 15.961 12.260 9.360 1.00 80.06 115 ILE A CA 1
ATOM 937 C C . ILE A 1 115 ? 16.211 13.022 8.056 1.00 80.06 115 ILE A C 1
ATOM 939 O O . ILE A 1 115 ? 17.351 13.369 7.755 1.00 80.06 115 ILE A O 1
ATOM 943 N N . MET A 1 116 ? 15.160 13.327 7.294 1.00 77.56 116 MET A N 1
ATOM 944 C CA . MET A 1 116 ? 15.290 14.071 6.040 1.00 77.56 116 MET A CA 1
ATOM 945 C C . MET A 1 116 ? 15.840 15.484 6.258 1.00 77.56 116 MET A C 1
ATOM 947 O O . MET A 1 116 ? 16.707 15.915 5.502 1.00 77.56 116 MET A O 1
ATOM 951 N N . LEU A 1 117 ? 15.398 16.198 7.294 1.00 80.31 117 LEU A N 1
ATOM 952 C CA . LEU A 1 117 ? 15.926 17.520 7.652 1.00 80.31 117 LEU A CA 1
ATOM 953 C C . LEU A 1 117 ? 17.411 17.448 8.022 1.00 80.31 117 LEU A C 1
ATOM 955 O O . LEU A 1 117 ? 18.212 18.219 7.492 1.00 80.31 117 LEU A O 1
ATOM 959 N N . TYR A 1 118 ? 17.795 16.461 8.837 1.00 84.12 118 TYR A N 1
ATOM 960 C CA . TYR A 1 118 ? 19.190 16.216 9.198 1.00 84.12 118 TYR A CA 1
ATOM 961 C C . TYR A 1 118 ? 20.065 15.925 7.970 1.00 84.12 118 TYR A C 1
ATOM 963 O O . TYR A 1 118 ? 21.138 16.507 7.819 1.00 84.12 118 TYR A O 1
ATOM 971 N N . LEU A 1 119 ? 19.598 15.063 7.062 1.00 78.94 119 LEU A N 1
ATOM 972 C CA . LEU A 1 119 ? 20.333 14.691 5.850 1.00 78.94 119 LEU A CA 1
ATOM 973 C C . LEU A 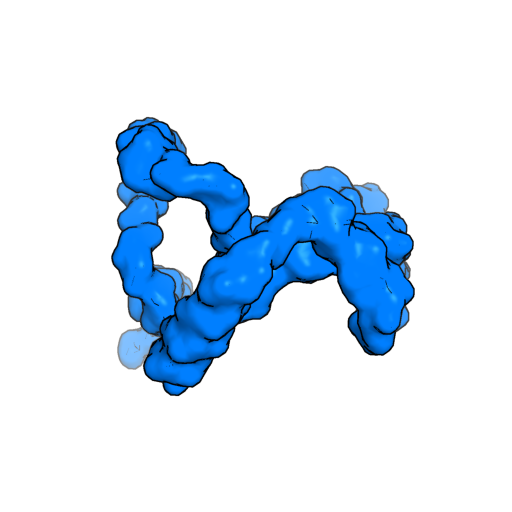1 119 ? 20.412 15.826 4.822 1.00 78.94 119 LEU A C 1
ATOM 975 O O . LEU A 1 119 ? 21.372 15.889 4.056 1.00 78.94 119 LEU A O 1
ATOM 979 N N . THR A 1 120 ? 19.416 16.713 4.787 1.00 87.69 120 THR A N 1
ATOM 980 C CA . THR A 1 120 ? 19.341 17.812 3.810 1.00 87.69 120 THR A CA 1
ATOM 981 C C . THR A 1 120 ? 19.930 19.130 4.318 1.00 87.69 120 THR A C 1
ATOM 983 O O . THR A 1 120 ? 20.042 20.074 3.539 1.00 87.69 120 THR A O 1
ATOM 986 N N . GLY A 1 121 ? 20.368 19.200 5.582 1.00 67.88 121 GLY A N 1
ATOM 987 C CA . GLY A 1 121 ? 21.072 20.356 6.150 1.00 67.88 121 GLY A CA 1
ATOM 988 C C . GLY A 1 121 ? 20.196 21.586 6.411 1.00 67.88 121 GLY A C 1
ATOM 989 O O . GLY A 1 121 ? 20.732 22.670 6.632 1.00 67.88 121 GLY A O 1
ATOM 990 N N . ASN A 1 122 ? 18.870 21.433 6.399 1.00 58.56 122 ASN A N 1
ATOM 991 C CA . ASN A 1 122 ? 17.931 22.500 6.736 1.00 58.56 122 ASN A CA 1
ATOM 992 C C . ASN A 1 122 ? 17.578 22.407 8.229 1.00 58.56 122 ASN A C 1
ATOM 994 O O . ASN A 1 122 ? 16.632 21.710 8.591 1.00 58.56 122 ASN A O 1
ATOM 998 N N . ASN A 1 123 ? 18.363 23.082 9.076 1.00 56.56 123 ASN A N 1
ATOM 999 C CA . ASN A 1 123 ? 17.998 23.372 10.470 1.00 56.56 123 ASN A CA 1
ATOM 1000 C C . ASN A 1 123 ? 17.198 24.672 10.557 1.00 56.56 123 ASN A C 1
ATOM 1002 O O . ASN A 1 123 ? 17.655 25.669 9.950 1.00 56.56 123 ASN A O 1
#

Organism: Sander lucioperca (NCBI:txid283035)

Sequence (123 aa):
MVEWWTKAHELLVQQKIRKDLLAMVVQESDAMLRGLQLLFDHLYEHSIPLLIFSAGIGDILEEVIRQAGVFHPNVKVFSNYMDFDESVEERKQSYLDSYDIVLLKDETLEVPNAIMLYLTGNN

Secondary structure (DSSP, 8-state):
-HHHHHHHHHHHHHTT--GGGHHHHHHTS-----S-HHHHHHHHHTT--EEEEEEEEHHHHHHHHHHTT---TTEEEEEEPPP-STTHHHHHHHHHHH-S---SS--S-HHHHHHHHHHHT--

pLDDT: mean 86.13, std 10.13, range [56.56, 98.19]

Radius of gyration: 16.84 Å; chains: 1; bounding box: 37×35×38 Å

Foldseek 3Di:
DLVVVVVVVVVVVVVLDDLVCLLVVLVPDPDDDPPCQVVLVVCVVVLHAAEAEDQDEPSNVLSNCVVVVRNDPSYDYHYHYDDNDPCPVVCVVVCVVVDPDDDDSCNPCPVVVVVVCVVVVPD

InterPro domains:
  IPR006434 Pyrimidine 5'-nucleotidase, eukaryotic [PF05822] (1-87)
  IPR023214 HAD superfamily [G3DSA:3.40.50.1000] (1-87)
  IPR023214 HAD superfamily [G3DSA:3.40.50.1000] (88-118)
  IPR036412 HAD-like superfamily [SSF56784] (1-115)

=== Feature glossary ===
The record interleaves many kinds of information about one protein. Here is each kind framed as the question it answers.

Q: What known structures does this most resemble?
A: Structural nearest neighbors (via Foldseek easy-search vs the PDB). Reported per hit: target PDB id, E-value, and alignment TM-score. A TM-score above ~0.5 is the conventional threshold for 'same fold'.

Q: Where is each backbone atom in 3D?
A: The mmCIF table is the protein's shape written out atom by atom. For each backbone N, Cα, C, and carbonyl O, it records an (x, y, z) coordinate triple in Å plus the residue type, chain letter, and residue number.

Q: What are the backbone torsion angles?
A: The φ/ψ torsion pair specifies the backbone conformation at each residue. φ rotates about the N–Cα bond, ψ about the Cα–C bond. Steric clashes forbid most of the (φ, ψ) plane — the allowed regions (α-helix basin, β-sheet basin, left-handed helix) are the Ramachandran-allowed regions.

Q: Which residues are buried vs exposed?
A: Solvent-accessible surface area (SASA) is the area in Å² traced out by the centre of a 1.4 Å probe sphere (a water molecule) rolled over the protein's van der Waals surface (Shrake–Rupley / Lee–Richards construction). Buried residues have near-zero SASA; fully exposed residues can exceed 200 Å². The total SASA scales roughly with the number of surface residues.

Q: How confident is the AlphaFold model at each residue?
A: pLDDT is the predicted lDDT-Cα score: AlphaFold's confidence that the local environment of each residue (all inter-atomic distances within 15 Å) is correctly placed. It is a per-residue number between 0 and 100, with higher meaning more reliable.

Q: What does the local fold look like, residue by residue?
A: 3Di is Foldseek's structural alphabet. Each residue is assigned one of twenty discrete states based on how its Cα sits relative to its spatial (not sequential) neighbors. Aligning 3Di strings finds structural homologs roughly as well as full 3D superposition, but orders of magnitude faster.

Q: How big and how compact is the whole molecule?
A: Radius of gyration (Rg) is the root-mean-square distance of Cα atoms from their centroid — a single number for overall size and compactness. A globular domain of N residues has Rg ≈ 2.2·N^0.38 Å; an extended or disordered chain has a much larger Rg. The Cα contact count is the number of residue pairs whose Cα atoms are within 8 Å and are more than four positions apart in sequence — a standard proxy for tertiary packing density. The bounding box is the smallest axis-aligned box enclosing all Cα atoms.

Q: Which residues are in helices, strands, or loops?
A: DSSP 8-state secondary structure assigns each residue one of H (α-helix), G (3₁₀-helix), I (π-helix), E (extended β-strand), B (isolated β-bridge), T (hydrogen-bonded turn), S (bend), or '-' (coil). The assignment is computed from backbone hydrogen-bond geometry via the Kabsch–Sander algorithm.

Q: How mobile is each atom in the crystal?
A: Crystallographic B-factors measure how much each atom's electron density is smeared out, in Å². They rise in mobile loops and surface residues and fall in the buried interior. In AlphaFold models this column is repurposed to hold pLDDT instead.

Q: What if only a Cα trace is available?
A: P-SEA three-state annotation labels each residue as helix, strand, or coil based purely on the geometry of the Cα trace. It serves as a fallback when the full backbone (and thus DSSP) is unavailable.

Q: What family and function is it annotated with?
A: Database cross-references. InterPro integrates a dozen domain/family signature databases into unified entries with residue-range hits. GO terms attach function/process/location labels with evidence codes. CATH codes position the fold in a four-level structural taxonomy. Organism is the NCBI-taxonomy species name.

Q: Are the domains correctly placed relative to each other?
A: Predicted Aligned Error (PAE) is an AlphaFold confidence matrix: entry (i, j) is the expected error in the position of residue j, in ångströms, when the prediction is superimposed on the true structure at residue i. Low PAE within a block of residues means that block is internally rigid and well-predicted; high PAE between two blocks means their relative placement is uncertain even if each block individually is confident.

Q: What do the diagnostic plots show?
A: Three diagnostic plots accompany the record. The Cα contact map visualizes the tertiary structure as a 2D adjacency matrix (8 Å cutoff, sequence-local contacts suppressed). The Ramachandran plot shows the distribution of backbone (φ, ψ) torsions, with points in the α and β basins reflecting secondary structure content. The PAE plot shows AlphaFold's inter-residue confidence as a color matrix.

Q: What is the amino-acid chain?
A: Primary structure: the covalent order of the twenty standard amino acids along the backbone. Two proteins with the same sequence will (almost always) fold to the same structure; two with 30% identity often share a fold but not the details.

Q: What do the rendered images show?
A: The six renders are orthographic views along the three Cartesian axes in both directions. Representation (cartoon, sticks, or surface) and color scheme (sequence-rainbow or by-chain) vary across proteins so the training set covers all the common visualization conventions.